Protein AF-A0A960F0D5-F1 (afdb_monomer_lite)

Radius of gyration: 15.0 Å; chains: 1; bounding box: 29×27×43 Å

Secondary structure (DSSP, 8-state):
-BPPPSS-SS-SPB------PPPTT--HHHHHHHHHHHHHHHHHHHHHHHHHS--------

Sequence (61 aa):
VHLVPDEGVDDGPVLATAEVPILPTDTLDEFEARVHAVEHRLLVATLHELCRTRVTHGATR

Structure (mmCIF, N/CA/C/O ba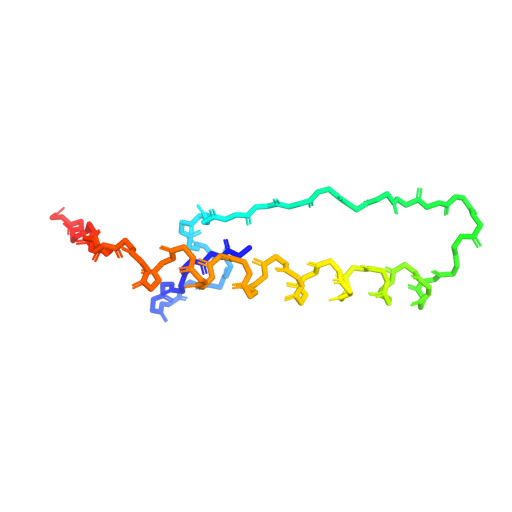ckbone):
data_AF-A0A960F0D5-F1
#
_entry.id   AF-A0A960F0D5-F1
#
loop_
_atom_site.group_PDB
_atom_site.id
_atom_site.type_symbol
_atom_site.label_atom_id
_atom_site.label_alt_id
_atom_site.label_comp_id
_atom_site.label_asym_id
_atom_site.label_entity_id
_atom_site.label_seq_id
_atom_site.pdbx_PDB_ins_code
_atom_site.Cartn_x
_atom_site.Cartn_y
_atom_site.Cartn_z
_atom_site.occupancy
_atom_site.B_iso_or_equiv
_atom_site.auth_seq_id
_atom_site.auth_comp_id
_atom_site.auth_asym_id
_atom_site.auth_atom_id
_atom_site.pdbx_PDB_model_num
ATOM 1 N N . VAL A 1 1 ? -2.032 -0.282 4.299 1.00 96.31 1 VAL A N 1
ATOM 2 C CA . VAL A 1 1 ? -3.375 0.068 4.825 1.00 96.31 1 VAL A CA 1
ATOM 3 C C . VAL A 1 1 ? -3.194 0.722 6.181 1.00 96.31 1 VAL A C 1
ATOM 5 O O . VAL A 1 1 ? -2.502 0.150 7.018 1.00 96.31 1 VAL A O 1
ATOM 8 N N . HIS A 1 2 ? -3.761 1.904 6.388 1.00 95.12 2 HIS A N 1
ATOM 9 C CA . HIS A 1 2 ? -3.691 2.660 7.641 1.00 95.12 2 HIS A CA 1
ATOM 10 C C . HIS A 1 2 ? -5.076 3.236 7.978 1.00 95.12 2 HIS A C 1
ATOM 12 O O . HIS A 1 2 ? -5.973 3.210 7.134 1.00 95.12 2 HIS A O 1
ATOM 18 N N . LEU A 1 3 ? -5.261 3.728 9.202 1.00 94.12 3 LEU A N 1
ATOM 19 C CA . LEU A 1 3 ? -6.441 4.524 9.576 1.00 94.12 3 LEU A CA 1
ATOM 20 C C . LEU A 1 3 ? -6.301 5.961 9.063 1.00 94.12 3 LEU A C 1
ATOM 22 O O . LEU A 1 3 ? -5.188 6.423 8.900 1.00 94.12 3 LEU A O 1
ATOM 26 N N . VAL A 1 4 ? -7.392 6.685 8.828 1.00 93.50 4 VAL A N 1
ATOM 27 C CA . VAL A 1 4 ? -7.311 8.083 8.365 1.00 93.50 4 VAL A CA 1
ATOM 28 C C . VAL A 1 4 ? -7.494 9.026 9.561 1.00 93.50 4 VAL A C 1
ATOM 30 O O . VAL A 1 4 ? -8.541 8.937 10.207 1.00 93.50 4 VAL A O 1
ATOM 33 N N . PRO A 1 5 ? -6.514 9.888 9.898 1.00 87.75 5 PRO A N 1
ATOM 34 C CA . PRO A 1 5 ? -6.720 10.975 10.852 1.00 87.75 5 PRO A CA 1
ATOM 35 C C . PRO A 1 5 ? -7.453 12.147 10.177 1.00 87.75 5 PRO A C 1
ATOM 37 O O . PRO A 1 5 ? -7.372 12.307 8.963 1.00 87.75 5 PRO A O 1
ATOM 40 N N . ASP A 1 6 ? -8.155 12.978 10.952 1.00 85.06 6 ASP A N 1
ATOM 41 C CA . ASP A 1 6 ? -9.042 14.019 10.401 1.00 85.06 6 ASP A CA 1
ATOM 42 C C . ASP A 1 6 ? -8.318 15.030 9.488 1.00 85.06 6 ASP A C 1
ATOM 44 O O . ASP A 1 6 ? -8.814 15.357 8.411 1.00 85.06 6 ASP A O 1
ATOM 48 N N . GLU A 1 7 ? -7.145 15.521 9.905 1.00 87.38 7 GLU A N 1
ATOM 49 C CA . GLU A 1 7 ? -6.421 16.604 9.211 1.00 87.38 7 GLU A CA 1
ATOM 50 C C . GLU A 1 7 ? -5.100 16.152 8.553 1.00 87.38 7 GLU A C 1
ATOM 52 O O . GLU A 1 7 ? -4.515 16.899 7.768 1.00 87.38 7 GLU A O 1
ATOM 57 N N . GLY A 1 8 ? -4.616 14.941 8.856 1.00 86.50 8 GLY A N 1
ATOM 58 C CA . GLY A 1 8 ? -3.330 14.423 8.373 1.00 86.50 8 GLY A CA 1
ATOM 59 C C . GLY A 1 8 ? -3.465 13.557 7.117 1.00 86.50 8 GLY A C 1
ATOM 60 O O . GLY A 1 8 ? -4.281 12.639 7.072 1.00 86.50 8 GLY A O 1
ATOM 61 N N . VAL A 1 9 ? -2.631 13.806 6.105 1.00 94.25 9 VAL A N 1
ATOM 62 C CA . VAL A 1 9 ? -2.538 12.951 4.907 1.00 94.25 9 VAL A CA 1
ATOM 63 C C . VAL A 1 9 ? -1.472 11.885 5.138 1.00 94.25 9 VAL A C 1
ATOM 65 O O . VAL A 1 9 ? -0.348 12.220 5.499 1.00 94.25 9 VAL A O 1
ATOM 68 N N . ASP A 1 10 ? -1.834 10.615 4.940 1.00 91.88 10 ASP A N 1
ATOM 69 C CA . ASP A 1 10 ? -0.951 9.446 5.087 1.00 91.88 10 ASP A CA 1
ATOM 70 C C . ASP A 1 10 ? -0.251 9.311 6.461 1.00 91.88 10 ASP A C 1
ATOM 72 O O . ASP A 1 10 ? 0.757 8.617 6.585 1.00 91.88 10 ASP A O 1
ATOM 76 N N . ASP A 1 11 ? -0.809 9.928 7.509 1.00 93.06 11 ASP A N 1
ATOM 77 C CA . ASP A 1 11 ? -0.208 10.023 8.856 1.00 93.06 11 ASP A CA 1
ATOM 78 C C . ASP A 1 11 ? -0.887 9.120 9.905 1.00 93.06 11 ASP A C 1
ATOM 80 O O . ASP A 1 11 ? -0.715 9.244 11.117 1.00 93.06 11 ASP A O 1
ATOM 84 N N . GLY A 1 12 ? -1.741 8.206 9.459 1.00 92.88 12 GLY A N 1
ATOM 85 C CA . GLY A 1 12 ? -2.468 7.350 10.381 1.00 92.88 12 GLY A CA 1
ATOM 86 C C . GLY A 1 12 ? -1.701 6.110 10.835 1.00 92.88 12 GLY A C 1
ATOM 87 O O . GLY A 1 12 ? -0.807 5.626 10.135 1.00 92.88 12 GLY A O 1
ATOM 88 N N . PRO A 1 13 ? -2.102 5.503 11.968 1.00 93.12 13 PRO A N 1
ATOM 89 C CA . PRO A 1 13 ? -1.555 4.227 12.411 1.00 93.12 13 PRO A CA 1
ATOM 90 C C . PRO A 1 13 ? -1.649 3.153 11.322 1.00 93.12 13 PRO A C 1
ATOM 92 O O . 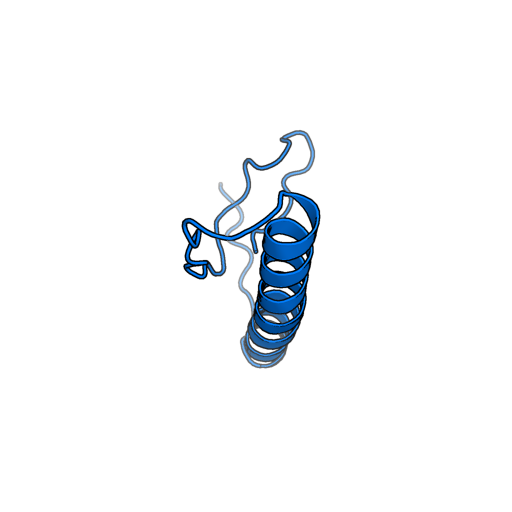PRO A 1 13 ? -2.728 2.875 10.784 1.00 93.12 13 PRO A O 1
ATOM 95 N N . VAL A 1 14 ? -0.512 2.528 11.017 1.00 95.31 14 VAL A N 1
ATOM 96 C CA . VAL A 1 14 ? -0.420 1.452 10.027 1.00 95.31 14 VAL A CA 1
ATOM 97 C C . VAL A 1 14 ? -1.106 0.196 10.559 1.00 95.31 14 VAL A C 1
ATOM 99 O O . VAL A 1 14 ? -0.812 -0.275 11.655 1.00 95.31 14 VAL A O 1
ATOM 102 N N . LEU A 1 15 ? -2.002 -0.365 9.752 1.00 95.69 15 LEU A N 1
ATOM 103 C CA . LEU A 1 15 ? -2.733 -1.596 10.052 1.00 95.69 15 LEU A CA 1
ATOM 104 C C . LEU A 1 15 ? -2.098 -2.816 9.382 1.00 95.69 15 LEU A C 1
ATOM 106 O O . LEU A 1 15 ? -2.072 -3.898 9.959 1.00 95.69 15 LEU A O 1
ATOM 110 N N . ALA A 1 16 ? -1.607 -2.643 8.153 1.00 97.38 16 ALA A N 1
ATOM 111 C CA . ALA A 1 16 ? -0.971 -3.705 7.385 1.00 97.38 16 ALA A CA 1
ATOM 112 C C . ALA A 1 16 ? -0.066 -3.142 6.284 1.00 97.38 16 ALA A C 1
ATOM 114 O O . ALA A 1 16 ? -0.366 -2.099 5.685 1.00 97.38 16 ALA A O 1
ATOM 115 N N . THR A 1 17 ? 0.995 -3.881 5.972 1.00 98.25 17 THR A N 1
ATOM 116 C CA . THR A 1 17 ? 1.953 -3.607 4.894 1.00 98.25 17 THR A CA 1
ATOM 117 C C . THR A 1 17 ? 2.203 -4.872 4.076 1.00 98.25 17 THR A C 1
ATOM 119 O O . THR A 1 17 ? 1.944 -5.986 4.532 1.00 98.25 17 THR A O 1
ATOM 122 N N . ALA A 1 18 ? 2.688 -4.696 2.850 1.00 98.31 18 ALA A N 1
ATOM 123 C CA . ALA A 1 18 ? 3.135 -5.782 1.991 1.00 98.31 18 ALA A CA 1
ATOM 124 C C . ALA A 1 18 ? 4.349 -5.319 1.185 1.00 98.31 18 ALA A C 1
ATOM 126 O O . ALA A 1 18 ? 4.422 -4.158 0.785 1.00 98.31 18 ALA A O 1
ATOM 127 N N . GLU A 1 19 ? 5.287 -6.228 0.941 1.00 98.25 19 GLU A N 1
ATOM 128 C CA . GLU A 1 19 ? 6.418 -5.975 0.052 1.00 98.25 19 GLU A CA 1
ATOM 129 C C . GLU A 1 19 ? 6.012 -6.241 -1.401 1.00 98.25 19 GLU A C 1
ATOM 131 O O . GLU A 1 19 ? 5.370 -7.250 -1.707 1.00 98.25 19 GLU A O 1
ATOM 136 N N . VAL A 1 20 ? 6.408 -5.344 -2.305 1.00 98.19 20 VAL A N 1
ATOM 137 C CA . VAL A 1 20 ? 6.224 -5.505 -3.751 1.00 98.19 20 VAL A CA 1
ATOM 138 C C . VAL A 1 20 ? 7.600 -5.457 -4.410 1.00 98.19 20 VAL A C 1
ATOM 140 O O . VAL A 1 20 ? 8.291 -4.446 -4.280 1.00 98.19 20 VAL A O 1
ATOM 143 N N . PRO A 1 21 ? 8.037 -6.518 -5.109 1.00 97.56 21 PRO A N 1
ATOM 144 C CA . PRO A 1 21 ? 9.328 -6.498 -5.779 1.00 97.56 21 PRO A CA 1
ATOM 145 C C . PRO A 1 21 ? 9.285 -5.556 -6.984 1.00 97.56 21 PRO A C 1
ATOM 147 O O . PRO A 1 21 ? 8.332 -5.591 -7.766 1.00 97.56 21 PRO A O 1
ATOM 150 N N . ILE A 1 22 ? 10.349 -4.776 -7.163 1.00 97.31 22 ILE A N 1
ATOM 151 C CA . ILE A 1 22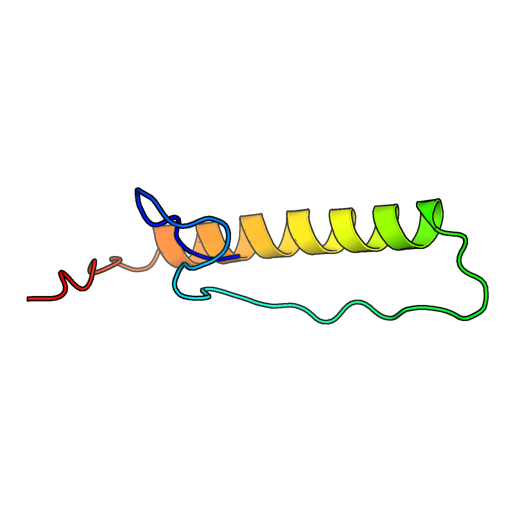 ? 10.655 -4.078 -8.416 1.00 97.31 22 ILE A CA 1
ATOM 152 C C . ILE A 1 22 ? 11.503 -5.034 -9.254 1.00 97.31 22 ILE A C 1
ATOM 154 O O . ILE A 1 22 ? 12.551 -5.487 -8.785 1.00 97.31 22 ILE A O 1
ATOM 158 N N . LEU A 1 23 ? 11.067 -5.367 -10.470 1.00 98.00 23 LEU A N 1
ATOM 159 C CA . LEU A 1 23 ? 11.843 -6.229 -11.359 1.00 98.00 23 LEU A CA 1
ATOM 160 C C . LEU A 1 23 ? 12.624 -5.372 -12.364 1.00 98.00 23 LEU A C 1
ATOM 162 O O . LEU A 1 23 ? 12.084 -4.389 -12.866 1.00 98.00 23 LEU A O 1
ATOM 166 N N . PRO A 1 24 ? 13.870 -5.743 -12.718 1.00 97.44 24 PRO A N 1
ATOM 167 C CA . PRO A 1 24 ? 14.691 -4.961 -13.651 1.00 97.44 24 PRO A CA 1
ATOM 168 C C . PRO A 1 24 ? 14.079 -4.772 -15.044 1.00 97.44 24 PRO A C 1
ATOM 170 O O . PRO A 1 24 ? 14.533 -3.922 -15.804 1.00 97.44 24 PRO A O 1
ATOM 173 N N . THR A 1 25 ? 13.107 -5.609 -15.399 1.00 97.31 25 THR A N 1
ATOM 174 C CA . THR A 1 25 ? 12.441 -5.618 -16.702 1.00 97.31 25 THR A CA 1
ATOM 175 C C . THR A 1 25 ? 11.097 -4.904 -16.696 1.00 97.31 25 THR A C 1
ATOM 177 O O . THR A 1 25 ? 10.470 -4.848 -17.747 1.00 97.31 25 THR A O 1
ATOM 180 N N . ASP A 1 26 ? 10.639 -4.409 -15.544 1.00 97.81 26 ASP A N 1
ATOM 181 C CA . ASP A 1 26 ? 9.348 -3.736 -15.455 1.00 97.81 26 ASP A CA 1
ATOM 182 C C . ASP A 1 26 ? 9.388 -2.383 -16.164 1.00 97.81 26 ASP A C 1
ATOM 184 O O . ASP A 1 26 ? 10.281 -1.557 -15.952 1.00 97.81 26 ASP A O 1
ATOM 188 N N . THR A 1 27 ? 8.355 -2.121 -16.951 1.00 98.50 27 THR A N 1
ATOM 189 C CA . THR A 1 27 ? 7.894 -0.757 -17.196 1.00 98.50 27 THR A CA 1
ATOM 190 C C . THR A 1 27 ? 7.213 -0.197 -15.942 1.00 98.50 27 THR A C 1
ATOM 192 O O . THR A 1 27 ? 6.817 -0.940 -15.041 1.00 98.50 27 THR A O 1
ATOM 195 N N . LEU A 1 28 ? 7.043 1.128 -15.881 1.00 98.19 28 LEU A N 1
ATOM 196 C CA . LEU A 1 28 ? 6.307 1.758 -14.781 1.00 98.19 28 LEU A CA 1
ATOM 197 C C . LEU A 1 28 ? 4.882 1.191 -14.666 1.00 98.19 28 LEU A C 1
ATOM 199 O O . LEU A 1 28 ? 4.474 0.819 -13.571 1.00 98.19 28 LEU A O 1
ATOM 203 N N . ASP A 1 29 ? 4.183 1.045 -15.793 1.00 98.62 29 ASP A N 1
ATOM 204 C CA . ASP A 1 29 ? 2.807 0.538 -15.845 1.00 98.62 29 ASP A CA 1
ATOM 205 C C . ASP A 1 29 ? 2.697 -0.902 -15.309 1.00 98.62 29 ASP A C 1
ATOM 207 O O . ASP A 1 29 ? 1.755 -1.242 -14.593 1.00 98.62 29 ASP A O 1
ATOM 211 N N . GLU A 1 30 ? 3.671 -1.766 -15.616 1.00 98.56 30 GLU A N 1
ATOM 212 C CA . GLU A 1 30 ? 3.706 -3.146 -15.111 1.00 98.56 30 GLU A CA 1
ATOM 213 C C 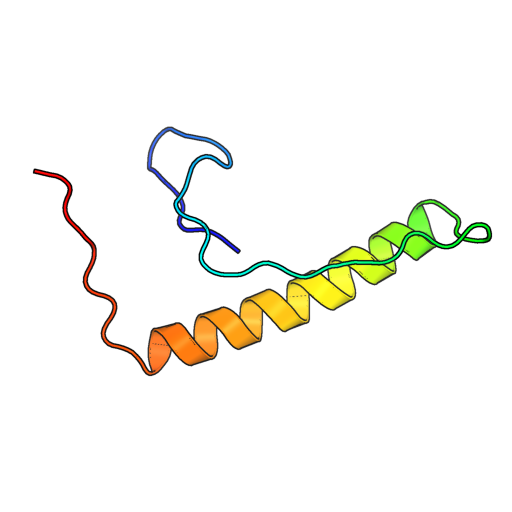. GLU A 1 30 ? 3.962 -3.202 -13.602 1.00 98.56 30 GLU A C 1
ATOM 215 O O . GLU A 1 30 ? 3.367 -4.026 -12.895 1.00 98.56 30 GLU A O 1
ATOM 220 N N . PHE A 1 31 ? 4.829 -2.323 -13.097 1.00 98.50 31 PHE A N 1
ATOM 221 C CA . PHE A 1 31 ? 5.062 -2.194 -11.665 1.00 98.50 31 PHE A CA 1
ATOM 222 C C . PHE A 1 31 ? 3.822 -1.644 -10.948 1.00 98.50 31 PHE A C 1
ATOM 224 O O . PHE A 1 31 ? 3.390 -2.226 -9.954 1.00 98.50 31 PHE A O 1
ATOM 231 N N . GLU A 1 32 ? 3.195 -0.595 -11.481 1.00 98.50 32 GLU A N 1
ATOM 232 C CA . GLU A 1 32 ? 1.967 -0.002 -10.942 1.00 98.50 32 GLU A CA 1
ATOM 233 C C . GLU A 1 32 ? 0.826 -1.028 -10.898 1.00 98.50 32 GLU A C 1
ATOM 235 O O . GLU A 1 32 ? 0.186 -1.212 -9.861 1.00 98.50 32 GLU A O 1
ATOM 240 N N . ALA A 1 33 ? 0.630 -1.796 -11.973 1.00 98.56 33 ALA A N 1
ATOM 241 C CA . ALA A 1 33 ? -0.359 -2.871 -12.005 1.00 98.56 33 ALA A CA 1
ATOM 242 C C . ALA A 1 33 ? -0.102 -3.931 -10.918 1.00 98.56 33 ALA A C 1
ATOM 244 O O . ALA A 1 33 ? -1.045 -4.452 -10.310 1.00 98.56 33 ALA A O 1
ATOM 245 N N . ARG A 1 34 ? 1.171 -4.244 -10.638 1.00 98.44 34 ARG A N 1
ATOM 246 C CA . ARG A 1 34 ? 1.547 -5.160 -9.554 1.00 98.44 34 ARG A CA 1
ATOM 247 C C . ARG A 1 34 ? 1.262 -4.564 -8.180 1.00 98.44 34 ARG A C 1
ATOM 249 O O . ARG A 1 34 ? 0.731 -5.285 -7.334 1.00 98.44 34 ARG A O 1
ATOM 256 N N . VAL A 1 35 ? 1.582 -3.287 -7.967 1.00 98.56 35 VAL A N 1
ATOM 257 C CA . VAL A 1 35 ? 1.280 -2.561 -6.724 1.00 98.56 35 VAL A CA 1
ATOM 258 C C . VAL A 1 35 ? -0.225 -2.579 -6.467 1.00 98.56 35 VAL A C 1
ATOM 260 O O . VAL A 1 35 ? -0.644 -3.112 -5.441 1.00 98.56 35 VAL A O 1
ATOM 263 N N . HIS A 1 36 ? -1.045 -2.160 -7.434 1.00 98.56 36 HIS A N 1
ATOM 264 C CA . HIS A 1 36 ? -2.506 -2.163 -7.309 1.00 98.56 36 HIS A CA 1
ATOM 265 C C . HIS A 1 36 ? -3.073 -3.558 -7.003 1.00 98.56 36 HIS A C 1
ATOM 267 O O . HIS A 1 36 ? -3.962 -3.721 -6.164 1.00 98.56 36 HIS A O 1
ATOM 273 N N . ALA A 1 37 ? -2.545 -4.607 -7.643 1.00 98.62 37 ALA A N 1
ATOM 274 C CA . ALA A 1 37 ? -2.973 -5.977 -7.366 1.00 98.62 37 ALA A CA 1
ATOM 275 C C . ALA A 1 37 ? -2.656 -6.418 -5.924 1.00 98.62 37 ALA A C 1
ATOM 277 O O . ALA A 1 37 ? -3.435 -7.168 -5.325 1.00 98.62 37 ALA A O 1
ATOM 278 N N . VAL A 1 38 ? -1.526 -5.978 -5.363 1.00 98.75 38 VAL A N 1
ATOM 279 C CA . VAL A 1 38 ? -1.159 -6.237 -3.963 1.00 98.75 38 VAL A CA 1
ATOM 280 C C . VAL A 1 38 ? -2.019 -5.404 -3.013 1.00 98.75 38 VAL A C 1
ATOM 282 O O . VAL A 1 38 ? -2.545 -5.959 -2.048 1.00 98.75 38 VAL A O 1
ATOM 285 N N . GLU A 1 39 ? -2.245 -4.125 -3.311 1.00 98.56 39 GLU A N 1
ATOM 286 C CA . GLU A 1 39 ? -3.092 -3.228 -2.518 1.00 98.56 39 GLU A CA 1
ATOM 287 C C . GLU A 1 39 ? -4.523 -3.747 -2.389 1.00 98.56 39 GLU A C 1
ATOM 289 O O . GLU A 1 39 ? -5.037 -3.841 -1.274 1.00 98.56 39 GLU A O 1
ATOM 294 N N . HIS A 1 40 ? -5.146 -4.174 -3.493 1.00 98.56 40 HIS A N 1
ATOM 295 C CA . HIS A 1 40 ? -6.497 -4.737 -3.469 1.00 98.56 40 HIS A CA 1
ATOM 296 C C . HIS A 1 40 ? -6.605 -5.948 -2.534 1.00 98.56 40 HIS A C 1
ATOM 298 O O . HIS A 1 40 ? -7.566 -6.067 -1.770 1.00 98.56 40 HIS A O 1
ATOM 304 N N . ARG A 1 41 ? -5.610 -6.843 -2.556 1.00 98.62 41 ARG A N 1
ATOM 305 C CA . ARG A 1 41 ? -5.586 -8.025 -1.679 1.00 98.62 41 ARG A CA 1
ATOM 306 C C . ARG A 1 41 ? -5.361 -7.632 -0.223 1.00 98.62 41 ARG A C 1
ATOM 308 O O . ARG A 1 41 ? -6.078 -8.115 0.651 1.00 98.62 41 ARG A O 1
ATOM 315 N N . LEU A 1 42 ? -4.390 -6.753 0.030 1.00 98.56 42 LEU A N 1
ATOM 316 C CA . LEU A 1 42 ? -4.036 -6.295 1.371 1.00 98.56 42 LEU A CA 1
ATOM 317 C C . LEU A 1 42 ? -5.207 -5.558 2.031 1.00 98.56 42 LEU A C 1
ATOM 319 O O . LEU A 1 42 ? -5.494 -5.798 3.204 1.00 98.56 42 LEU A O 1
ATOM 323 N N . LEU A 1 43 ? -5.915 -4.710 1.280 1.00 98.44 43 LEU A N 1
ATOM 324 C CA . LEU A 1 43 ? -7.081 -3.974 1.761 1.00 98.44 43 LEU A CA 1
ATOM 325 C C . LEU A 1 43 ? -8.201 -4.922 2.194 1.00 98.44 43 LEU A C 1
ATOM 327 O O . LEU A 1 43 ? -8.655 -4.844 3.334 1.00 98.44 43 LEU A O 1
ATOM 331 N N . VAL A 1 44 ? -8.608 -5.850 1.323 1.00 98.31 44 VAL A N 1
ATOM 332 C CA . VAL A 1 44 ? -9.690 -6.801 1.629 1.00 98.31 44 VAL A CA 1
ATOM 333 C C . VAL A 1 44 ? -9.328 -7.691 2.820 1.00 98.31 44 VAL A C 1
ATOM 335 O O . VAL A 1 44 ? -10.158 -7.876 3.710 1.00 98.31 44 VAL A O 1
ATOM 338 N N . ALA A 1 45 ? -8.092 -8.195 2.883 1.00 97.94 45 ALA A N 1
ATOM 339 C CA . ALA A 1 45 ? -7.628 -9.004 4.009 1.00 97.94 45 ALA A CA 1
ATOM 340 C C . ALA A 1 45 ? -7.633 -8.211 5.328 1.00 97.94 45 ALA A C 1
ATOM 342 O O . ALA A 1 45 ? -8.116 -8.707 6.344 1.00 97.94 45 ALA A O 1
ATOM 343 N N . THR A 1 46 ? -7.164 -6.960 5.309 1.00 96.88 46 THR A N 1
ATOM 344 C CA . THR A 1 46 ? -7.151 -6.099 6.503 1.00 96.88 46 THR A CA 1
ATOM 345 C C . THR A 1 46 ? -8.572 -5.817 6.994 1.00 96.88 46 THR A C 1
ATOM 347 O O . THR A 1 46 ? -8.850 -5.948 8.184 1.00 96.88 46 THR A O 1
ATOM 350 N N . LEU A 1 47 ? -9.499 -5.487 6.087 1.00 96.25 47 LEU A N 1
ATOM 351 C CA . LEU A 1 47 ? -10.905 -5.253 6.431 1.00 96.25 47 LEU A CA 1
ATOM 352 C C . LEU A 1 47 ? -11.573 -6.507 7.001 1.00 96.25 47 LEU A C 1
ATOM 354 O O . LEU A 1 47 ? -12.314 -6.409 7.977 1.00 96.25 47 LEU A O 1
ATOM 358 N N . HIS A 1 48 ? -11.287 -7.682 6.436 1.00 96.38 48 HIS A N 1
ATOM 359 C CA . HIS A 1 48 ? -11.796 -8.950 6.953 1.00 96.38 48 HIS A CA 1
ATOM 360 C C . HIS A 1 48 ? -11.397 -9.165 8.420 1.00 96.38 48 HIS A C 1
ATOM 362 O O . HIS A 1 48 ? -12.258 -9.471 9.248 1.00 96.38 48 HIS A O 1
ATOM 368 N N . GLU A 1 49 ? -10.129 -8.938 8.772 1.00 94.69 49 GLU A N 1
ATOM 369 C CA . GLU A 1 49 ? -9.666 -9.066 10.159 1.00 94.69 49 GLU A CA 1
ATOM 370 C C . GLU A 1 49 ? -10.269 -8.002 11.085 1.00 94.69 49 GLU A C 1
ATOM 372 O O . GLU A 1 49 ? -10.675 -8.318 12.210 1.00 94.69 49 GLU A O 1
ATOM 377 N N . LEU A 1 50 ? -10.421 -6.761 10.610 1.00 93.44 50 LEU A N 1
ATOM 378 C CA . LEU A 1 50 ? -11.075 -5.693 11.373 1.00 93.44 50 LEU A CA 1
ATOM 379 C C . LEU A 1 50 ? -12.557 -5.978 11.631 1.00 93.44 50 LEU A C 1
ATOM 381 O O . LEU A 1 50 ? -13.047 -5.677 12.711 1.00 93.44 50 LEU A O 1
ATOM 385 N N . CYS A 1 51 ? -13.289 -6.573 10.690 1.00 93.62 51 CYS A N 1
ATOM 386 C CA . CYS A 1 51 ? -14.698 -6.918 10.906 1.00 93.62 51 CYS A CA 1
ATOM 387 C C . CYS A 1 51 ? -14.883 -8.064 11.912 1.00 93.62 51 CYS A C 1
ATOM 389 O O . CYS A 1 51 ? -15.949 -8.198 12.514 1.00 93.62 51 CYS A O 1
ATOM 391 N N . ARG A 1 52 ? -13.859 -8.903 12.094 1.00 90.75 52 ARG A N 1
ATOM 392 C CA . ARG A 1 52 ? -13.867 -10.035 13.034 1.00 90.75 52 ARG A CA 1
ATOM 393 C C . ARG A 1 52 ? -13.388 -9.649 14.425 1.00 90.75 52 ARG A C 1
ATOM 395 O O . ARG A 1 52 ? -13.749 -10.299 15.405 1.00 90.75 52 ARG A O 1
ATOM 402 N N . THR A 1 53 ? -12.593 -8.593 14.507 1.00 81.56 53 THR A N 1
ATOM 403 C CA . THR A 1 53 ? -11.996 -8.109 15.746 1.00 81.56 53 THR A CA 1
ATOM 404 C C . THR A 1 53 ? -12.755 -6.874 16.207 1.00 81.56 53 THR A C 1
ATOM 406 O O . THR A 1 53 ? -12.999 -5.956 15.437 1.00 81.56 53 THR A O 1
ATOM 409 N N . ARG A 1 5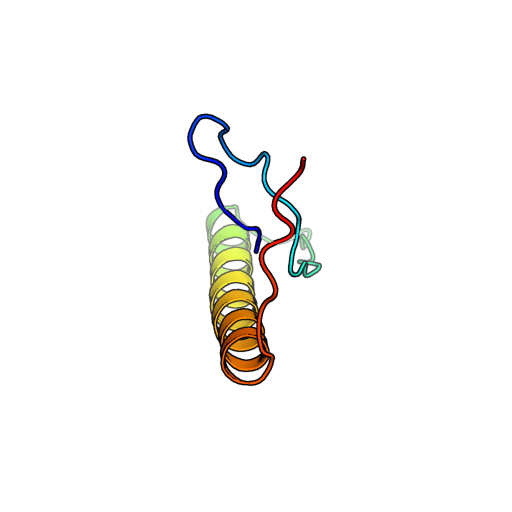4 ? -13.141 -6.790 17.482 1.00 69.25 54 ARG A N 1
ATOM 410 C CA . ARG A 1 54 ? -13.725 -5.546 17.997 1.00 69.25 54 ARG A CA 1
ATOM 411 C C . ARG A 1 54 ? -12.619 -4.483 18.037 1.00 69.25 54 ARG A C 1
ATOM 413 O O . ARG A 1 54 ? -11.793 -4.502 18.943 1.00 69.25 54 ARG A O 1
ATOM 420 N N . VAL A 1 55 ? -12.585 -3.587 17.052 1.00 64.69 55 VAL A N 1
ATOM 421 C CA . VAL A 1 55 ? -11.598 -2.499 16.984 1.00 64.69 55 VAL A CA 1
ATOM 422 C C . VAL A 1 55 ? -11.888 -1.506 18.108 1.00 64.69 55 VAL A C 1
ATOM 424 O O . VAL A 1 55 ? -12.827 -0.711 18.037 1.00 64.69 55 VAL A O 1
ATOM 427 N N . THR A 1 56 ? -11.101 -1.557 19.181 1.00 58.53 56 THR A N 1
ATOM 428 C CA . THR A 1 56 ? -11.088 -0.490 20.180 1.00 58.53 56 THR A CA 1
ATOM 429 C C . THR A 1 56 ? -10.338 0.685 19.576 1.00 58.53 56 THR A C 1
ATOM 431 O O . THR A 1 56 ? -9.119 0.625 19.429 1.00 58.53 56 THR A O 1
ATOM 434 N N . HIS A 1 57 ? -11.059 1.742 19.203 1.00 58.75 57 HIS A N 1
ATOM 435 C CA . HIS A 1 57 ? -10.420 3.008 18.873 1.00 58.75 57 HIS A CA 1
ATOM 436 C C . HIS A 1 57 ? -9.719 3.481 20.146 1.00 58.75 57 HIS A C 1
ATOM 438 O O . HIS A 1 57 ? -10.375 3.770 21.148 1.00 58.75 57 HIS A O 1
ATOM 444 N N . GLY A 1 58 ? -8.386 3.472 20.136 1.00 52.78 58 GLY A N 1
ATOM 445 C CA . GLY A 1 58 ? -7.598 4.118 21.170 1.00 52.78 58 GLY A CA 1
ATOM 446 C C . GLY A 1 58 ? -7.858 5.611 21.071 1.00 52.78 58 GLY A C 1
ATOM 447 O O . GLY A 1 58 ? -7.191 6.296 20.308 1.00 52.78 58 GLY A O 1
ATOM 448 N N . ALA A 1 59 ? -8.870 6.097 21.791 1.00 43.09 59 ALA A N 1
ATOM 449 C CA . ALA A 1 59 ? -9.025 7.513 22.055 1.00 43.09 59 ALA A CA 1
ATOM 450 C C . ALA A 1 59 ? -7.775 7.948 22.823 1.00 43.09 59 ALA A C 1
ATOM 452 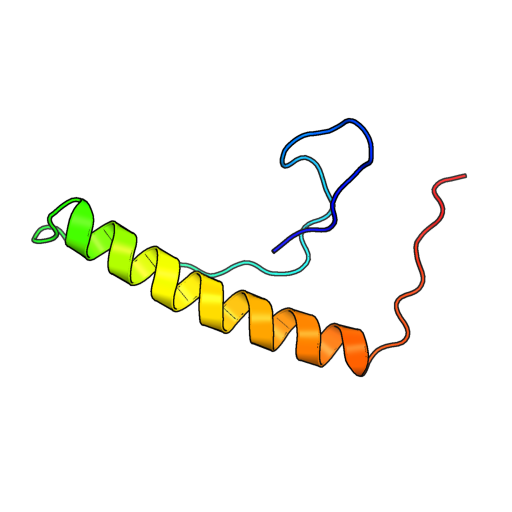O O . ALA A 1 59 ? -7.631 7.652 24.012 1.00 43.09 59 ALA A O 1
ATOM 453 N N . THR A 1 60 ? -6.843 8.577 22.112 1.00 43.59 60 THR A N 1
ATOM 454 C CA . THR A 1 60 ? -5.757 9.340 22.715 1.00 43.59 60 THR A CA 1
ATOM 455 C C . THR A 1 60 ? -6.407 10.356 23.649 1.00 43.59 60 THR A C 1
ATOM 457 O O . THR A 1 60 ? -7.193 11.198 23.216 1.00 43.59 60 THR A O 1
ATOM 460 N N . ARG A 1 61 ? -6.171 10.167 24.947 1.00 36.19 61 ARG A N 1
ATOM 461 C CA . ARG A 1 61 ? -6.506 11.124 26.000 1.00 36.19 61 ARG A CA 1
ATOM 462 C C . ARG A 1 61 ? -5.540 12.294 25.968 1.00 36.19 61 ARG A C 1
ATOM 464 O O . ARG A 1 61 ? -4.365 12.046 25.617 1.00 36.19 61 ARG A O 1
#

Foldseek 3Di:
DFDDDPPDDPPGHDQDDDDQDDDPPDDPVRSVVSVVVVVVVGVVVSVVVPVVDPDDDPPDD

pLDDT: mean 90.16, std 15.26, range [36.19, 98.75]